Protein AF-A0A7X7B304-F1 (afdb_monomer_lite)

Structure (mmCIF, N/CA/C/O backbone):
data_AF-A0A7X7B304-F1
#
_entry.id   AF-A0A7X7B304-F1
#
loop_
_atom_site.group_PDB
_atom_site.id
_atom_site.type_symbol
_atom_site.label_atom_id
_atom_site.label_alt_id
_atom_site.label_comp_id
_atom_site.label_asym_id
_atom_site.label_entity_id
_atom_site.label_seq_id
_atom_site.pdbx_PDB_ins_code
_atom_site.Cartn_x
_atom_site.Cartn_y
_atom_site.Cartn_z
_atom_site.occupancy
_atom_site.B_iso_or_equiv
_atom_site.auth_seq_id
_atom_site.auth_comp_id
_atom_site.auth_asym_id
_atom_site.auth_atom_id
_atom_site.pdbx_PDB_model_num
ATOM 1 N N . MET A 1 1 ? -24.763 12.907 38.063 1.00 37.59 1 MET A N 1
ATOM 2 C CA . MET A 1 1 ? -23.882 13.626 37.114 1.00 37.59 1 MET A CA 1
ATOM 3 C C . MET A 1 1 ? -23.002 12.601 36.402 1.00 37.59 1 MET A C 1
ATOM 5 O O . MET A 1 1 ? -21.978 12.191 36.938 1.00 37.59 1 MET A O 1
ATOM 9 N N . ASN A 1 2 ? -23.484 12.068 35.274 1.00 36.66 2 ASN A N 1
ATOM 10 C CA . ASN A 1 2 ? -22.849 10.955 34.570 1.00 36.66 2 ASN A CA 1
ATOM 11 C C . ASN A 1 2 ? -21.636 11.494 33.804 1.00 36.66 2 ASN A C 1
ATOM 13 O O . ASN A 1 2 ? -21.792 12.293 32.884 1.00 36.66 2 ASN A O 1
ATOM 17 N N . LYS A 1 3 ? -20.422 11.123 34.220 1.00 37.44 3 LYS A N 1
ATOM 18 C CA . LYS A 1 3 ? -19.210 11.479 33.480 1.00 37.44 3 LYS A CA 1
ATOM 19 C C . LYS A 1 3 ? -19.218 10.664 32.191 1.00 37.44 3 LYS A C 1
ATOM 21 O O . LYS A 1 3 ? -18.807 9.504 32.203 1.00 37.44 3 LYS A O 1
ATOM 26 N N . GLU A 1 4 ? -19.663 11.261 31.087 1.00 42.94 4 GLU A N 1
ATOM 27 C CA . GLU A 1 4 ? -19.295 10.780 29.760 1.00 42.94 4 GLU A CA 1
ATOM 28 C C . GLU A 1 4 ? -17.767 10.785 29.694 1.00 42.94 4 GLU A C 1
ATOM 30 O O . GLU A 1 4 ? -17.113 11.806 29.480 1.00 42.94 4 GLU A O 1
ATOM 35 N N . LYS A 1 5 ? -17.163 9.617 29.931 1.00 39.69 5 LYS A N 1
ATOM 36 C CA . LYS A 1 5 ? -15.798 9.355 29.497 1.00 39.69 5 LYS A CA 1
ATOM 37 C C . LYS A 1 5 ? -15.845 9.426 27.976 1.00 39.69 5 LYS A C 1
ATOM 39 O O . LYS A 1 5 ? -16.059 8.406 27.320 1.00 39.69 5 LYS A O 1
ATOM 44 N N . VAL A 1 6 ? -15.618 10.618 27.425 1.00 44.56 6 VAL A N 1
ATOM 45 C CA . VAL A 1 6 ? -15.160 10.797 26.048 1.00 44.56 6 VAL A CA 1
ATOM 46 C C . VAL A 1 6 ? -13.853 10.021 25.965 1.00 44.56 6 VAL A C 1
ATOM 48 O O . VAL A 1 6 ? -12.770 10.497 26.308 1.00 44.56 6 VAL A O 1
ATOM 51 N N . ARG A 1 7 ? -13.973 8.734 25.636 1.00 42.56 7 ARG A N 1
ATOM 52 C CA . ARG A 1 7 ? -12.853 7.822 25.475 1.00 42.56 7 ARG A CA 1
ATOM 53 C C . ARG A 1 7 ? -12.102 8.359 24.273 1.00 42.56 7 ARG A C 1
ATOM 55 O O . ARG A 1 7 ? -12.512 8.115 23.145 1.00 42.56 7 ARG A O 1
ATOM 62 N N . LYS A 1 8 ? -11.042 9.127 24.539 1.00 42.25 8 LYS A N 1
ATOM 63 C CA . LYS A 1 8 ? -10.092 9.627 23.546 1.00 42.25 8 LYS A CA 1
ATOM 64 C C . LYS A 1 8 ? -9.771 8.448 22.633 1.00 42.25 8 LYS A C 1
ATOM 66 O O . LYS A 1 8 ? -9.136 7.487 23.071 1.00 42.25 8 LYS A O 1
ATOM 71 N N . ASN A 1 9 ? -10.322 8.459 21.419 1.00 48.31 9 ASN A N 1
ATOM 72 C CA . ASN A 1 9 ? -10.102 7.410 20.436 1.00 48.31 9 ASN A CA 1
ATOM 73 C C . ASN A 1 9 ? -8.614 7.471 20.096 1.00 48.31 9 ASN A C 1
ATOM 75 O O . ASN A 1 9 ? -8.189 8.282 19.278 1.00 48.31 9 ASN A O 1
ATOM 79 N N . GLY A 1 10 ? -7.803 6.684 20.806 1.00 50.41 10 GLY A N 1
ATOM 80 C CA . GLY A 1 10 ? -6.386 6.558 20.516 1.00 50.41 10 GLY A CA 1
ATOM 81 C C . GLY A 1 10 ? -6.266 6.166 19.053 1.00 50.41 10 GLY A C 1
ATOM 82 O O . GLY A 1 10 ? -6.831 5.148 18.652 1.00 50.41 10 GLY A O 1
ATOM 83 N N . LYS A 1 11 ? -5.610 7.018 18.258 1.00 57.38 11 LYS A N 1
ATOM 84 C CA . LYS A 1 11 ? -5.423 6.799 16.822 1.00 57.38 11 LYS A CA 1
ATOM 85 C C . LYS A 1 11 ? -4.935 5.366 16.598 1.00 57.38 11 LYS A C 1
ATOM 87 O O . LYS A 1 11 ? -4.102 4.865 17.359 1.00 57.38 11 LYS A O 1
ATOM 92 N N . ASN A 1 12 ? -5.504 4.688 15.606 1.00 71.56 12 ASN A N 1
ATOM 93 C CA . ASN A 1 12 ? -5.321 3.253 15.437 1.00 71.56 12 ASN A CA 1
ATOM 94 C C . ASN A 1 12 ? -3.878 2.962 14.988 1.00 71.56 12 ASN A C 1
ATOM 96 O O . ASN A 1 12 ? -3.562 3.046 13.805 1.00 71.56 12 ASN A O 1
ATOM 100 N N . LYS A 1 13 ? -2.990 2.654 15.946 1.00 76.81 13 LYS A N 1
ATOM 101 C CA . LYS A 1 13 ? -1.547 2.441 15.709 1.00 76.81 13 LYS A CA 1
ATOM 102 C C . LYS A 1 13 ? -1.275 1.393 14.620 1.00 76.81 13 LYS A C 1
ATOM 104 O O . LYS A 1 13 ? -0.288 1.497 13.910 1.00 76.81 13 LYS A O 1
ATOM 109 N N . LEU A 1 14 ? -2.174 0.420 14.468 1.00 80.06 14 LEU A N 1
ATOM 110 C CA . LEU A 1 14 ? -2.093 -0.634 13.452 1.00 80.06 14 LEU A CA 1
ATOM 111 C C . LEU A 1 14 ? -2.304 -0.099 12.036 1.00 80.06 14 LEU A C 1
ATOM 113 O O . LEU A 1 14 ? -1.542 -0.436 11.139 1.00 80.06 14 LEU A O 1
ATOM 117 N N . ALA A 1 15 ? -3.300 0.769 11.853 1.00 78.06 15 ALA A N 1
ATOM 118 C CA . ALA A 1 15 ? -3.519 1.441 10.579 1.00 78.06 15 ALA A CA 1
ATOM 119 C C . ALA A 1 15 ? -2.333 2.353 10.243 1.00 78.06 15 ALA A C 1
ATOM 121 O O . ALA A 1 15 ? -1.892 2.369 9.101 1.00 78.06 15 ALA A O 1
ATOM 122 N N . LEU A 1 16 ? -1.750 3.023 11.251 1.00 82.81 16 LEU A N 1
ATOM 123 C CA . LEU A 1 16 ? -0.542 3.828 11.061 1.00 82.81 16 LEU A CA 1
ATOM 124 C C . LEU A 1 16 ? 0.636 3.003 10.528 1.00 82.81 16 LEU A C 1
ATOM 126 O O . LEU A 1 16 ? 1.244 3.370 9.529 1.00 82.81 16 LEU A O 1
ATOM 130 N N . ILE A 1 17 ? 0.931 1.871 11.166 1.00 86.44 17 ILE A N 1
ATOM 131 C CA . ILE A 1 17 ? 2.011 0.978 10.724 1.00 86.44 17 ILE A CA 1
ATOM 132 C C . ILE A 1 17 ? 1.708 0.427 9.324 1.00 86.44 17 ILE A C 1
ATOM 134 O O . ILE A 1 17 ? 2.598 0.369 8.479 1.00 86.44 17 ILE A O 1
ATOM 138 N N . SER A 1 18 ? 0.449 0.069 9.057 1.00 83.88 18 SER A N 1
ATOM 139 C CA . SER A 1 18 ? 0.046 -0.488 7.768 1.00 83.88 18 SER A CA 1
ATOM 140 C C . SER A 1 18 ? 0.260 0.475 6.603 1.00 83.88 18 SER A C 1
ATOM 142 O O . SER A 1 18 ? 0.747 0.038 5.562 1.00 83.88 18 SER A O 1
ATOM 144 N N . TRP A 1 19 ? -0.131 1.747 6.727 1.00 86.19 19 TRP A N 1
ATOM 145 C CA . TRP A 1 19 ? 0.029 2.680 5.610 1.00 86.19 19 TRP A CA 1
ATOM 146 C C . TRP A 1 19 ? 1.492 3.094 5.428 1.00 86.19 19 TRP A C 1
ATOM 148 O O . TRP A 1 19 ? 1.915 3.269 4.292 1.00 86.19 19 TRP A O 1
ATOM 158 N N . ILE A 1 20 ? 2.289 3.175 6.504 1.00 92.00 20 ILE A N 1
ATOM 159 C CA . ILE A 1 20 ? 3.734 3.444 6.398 1.00 92.00 20 ILE A CA 1
ATOM 160 C C . ILE A 1 20 ? 4.434 2.315 5.637 1.00 92.00 20 ILE A C 1
ATOM 162 O O . ILE A 1 20 ? 5.185 2.586 4.702 1.00 92.00 20 ILE A O 1
ATOM 166 N N . LEU A 1 21 ? 4.161 1.054 5.994 1.00 90.31 21 LEU A N 1
ATOM 167 C CA . LEU A 1 21 ? 4.707 -0.102 5.275 1.00 90.31 21 LEU A CA 1
ATOM 168 C C . LEU A 1 21 ? 4.287 -0.091 3.803 1.00 90.31 21 LEU A C 1
ATOM 170 O O . LEU A 1 21 ? 5.131 -0.274 2.928 1.00 90.31 21 LEU A O 1
ATOM 174 N N . SER A 1 22 ? 3.014 0.200 3.530 1.00 86.94 22 SER A N 1
ATOM 175 C CA . SER A 1 22 ? 2.514 0.242 2.156 1.00 86.94 22 SER A CA 1
ATOM 176 C C . SER A 1 22 ? 3.068 1.407 1.346 1.00 86.94 22 SER A C 1
ATOM 178 O O . SER A 1 22 ? 3.254 1.260 0.141 1.00 86.94 22 SER A O 1
ATOM 180 N N . LEU A 1 23 ? 3.375 2.538 1.981 1.00 92.94 23 LEU A N 1
ATOM 181 C CA . LEU A 1 23 ? 4.041 3.663 1.332 1.00 92.94 23 LEU A CA 1
ATOM 182 C C . LEU A 1 23 ? 5.487 3.313 0.969 1.00 92.94 23 LEU A C 1
ATOM 184 O O . LEU A 1 23 ? 5.890 3.514 -0.174 1.00 92.94 23 LEU A O 1
ATOM 188 N N . LEU A 1 24 ? 6.251 2.751 1.912 1.00 94.56 24 LEU A N 1
ATOM 189 C CA . LEU A 1 24 ? 7.628 2.313 1.659 1.00 94.56 24 LEU A CA 1
ATOM 190 C C . LEU A 1 24 ? 7.684 1.261 0.549 1.00 94.56 24 LEU A C 1
ATOM 192 O O . LEU A 1 24 ? 8.523 1.344 -0.348 1.00 94.56 24 LEU A O 1
ATOM 196 N N . TYR A 1 25 ? 6.758 0.304 0.577 1.00 92.00 25 TYR A N 1
ATOM 197 C CA . TYR A 1 25 ? 6.664 -0.730 -0.444 1.00 92.00 25 TYR A CA 1
ATOM 198 C C . TYR A 1 25 ? 6.314 -0.163 -1.828 1.00 92.00 25 TYR A C 1
ATOM 200 O O . TYR A 1 25 ? 6.926 -0.550 -2.824 1.00 92.00 25 TYR A O 1
ATOM 208 N N . LEU A 1 26 ? 5.384 0.794 -1.903 1.00 92.69 26 LEU A N 1
ATOM 209 C CA . LEU A 1 26 ? 5.023 1.440 -3.166 1.00 92.69 26 LEU A CA 1
ATOM 210 C C . LEU A 1 26 ? 6.199 2.234 -3.755 1.00 92.69 26 LEU A C 1
ATOM 212 O O . LEU A 1 26 ? 6.446 2.152 -4.957 1.00 92.69 26 LEU A O 1
ATOM 216 N N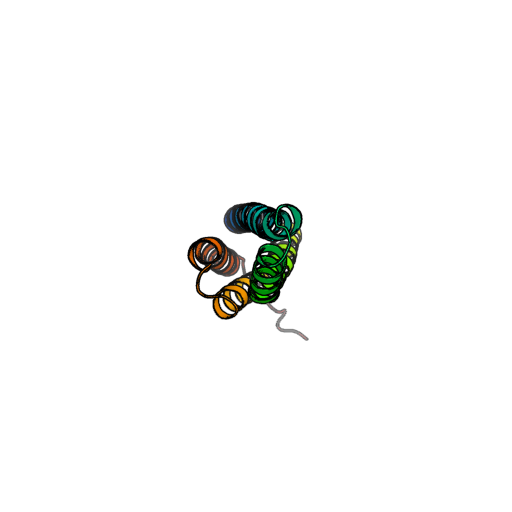 . ILE A 1 27 ? 6.954 2.951 -2.915 1.00 94.81 27 ILE A N 1
ATOM 217 C CA . ILE A 1 27 ? 8.171 3.662 -3.340 1.00 94.81 27 ILE A CA 1
ATOM 218 C C . ILE A 1 27 ? 9.195 2.674 -3.907 1.00 94.81 27 ILE A C 1
ATOM 220 O O . ILE A 1 27 ? 9.764 2.930 -4.970 1.00 94.81 27 ILE A O 1
ATOM 224 N N . TYR A 1 28 ? 9.401 1.536 -3.236 1.00 93.38 28 TYR A N 1
ATOM 225 C CA . TYR A 1 28 ? 10.286 0.477 -3.719 1.00 93.38 28 TYR A CA 1
ATOM 226 C C . TYR A 1 28 ? 9.845 -0.065 -5.088 1.00 93.38 28 TYR A C 1
ATOM 228 O O . TYR A 1 28 ? 10.664 -0.106 -6.006 1.00 93.38 28 TYR A O 1
ATOM 236 N N . LEU A 1 29 ? 8.562 -0.419 -5.253 1.00 91.31 29 LEU A N 1
ATOM 237 C CA . LEU A 1 29 ? 8.025 -0.930 -6.521 1.00 91.31 29 LEU A CA 1
ATOM 238 C C . LEU A 1 29 ? 8.236 0.061 -7.668 1.00 91.31 29 LEU A C 1
ATOM 240 O O . LEU A 1 29 ? 8.767 -0.313 -8.713 1.00 91.31 29 LEU A O 1
ATOM 244 N N . ILE A 1 30 ? 7.863 1.327 -7.462 1.00 91.81 30 ILE A N 1
ATOM 245 C CA . ILE A 1 30 ? 8.003 2.361 -8.492 1.00 91.81 30 ILE A CA 1
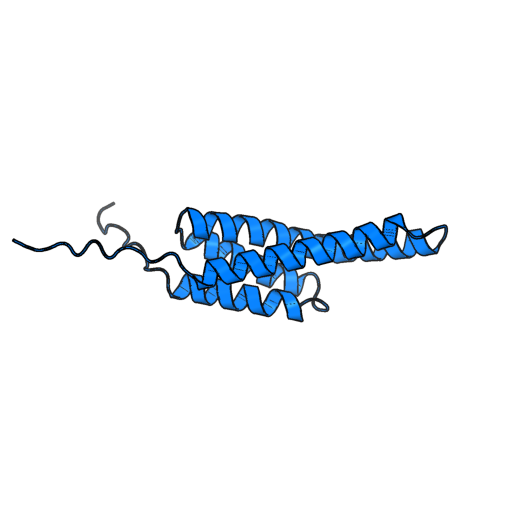ATOM 246 C C . ILE A 1 30 ? 9.478 2.549 -8.847 1.00 91.81 30 ILE A C 1
ATOM 248 O O . ILE A 1 30 ? 9.818 2.549 -10.025 1.00 91.81 30 ILE A O 1
ATOM 252 N N . SER A 1 31 ? 10.360 2.648 -7.851 1.00 92.69 31 SER A N 1
ATOM 253 C CA . SER A 1 31 ? 11.797 2.852 -8.082 1.00 92.69 31 SER A CA 1
ATOM 254 C C . SER A 1 31 ? 12.429 1.685 -8.843 1.00 92.69 31 SER A C 1
ATOM 256 O O . SER A 1 31 ? 13.229 1.904 -9.750 1.00 92.69 31 SER A O 1
ATOM 258 N N . TYR A 1 32 ? 12.049 0.450 -8.508 1.00 92.00 32 TYR A N 1
ATOM 259 C CA . TYR A 1 32 ? 12.580 -0.755 -9.140 1.00 92.00 32 TYR A CA 1
ATOM 260 C C . TYR A 1 32 ? 12.132 -0.891 -10.601 1.00 92.00 32 TYR A C 1
ATOM 262 O O . TYR A 1 32 ? 12.971 -1.034 -11.489 1.00 92.00 32 TYR A O 1
ATOM 270 N N . PHE A 1 33 ? 10.826 -0.796 -10.871 1.00 89.56 33 PHE A N 1
ATOM 271 C CA . PHE A 1 33 ? 10.298 -0.976 -12.227 1.00 89.56 33 PHE A CA 1
ATOM 272 C C . PHE A 1 33 ? 10.574 0.235 -13.130 1.00 89.56 33 PHE A C 1
ATOM 274 O O . PHE A 1 33 ? 10.995 0.057 -14.273 1.00 89.56 33 PHE A O 1
ATOM 281 N N . ALA A 1 34 ? 10.430 1.466 -12.622 1.00 88.62 34 ALA A N 1
ATOM 282 C CA . ALA A 1 34 ? 10.768 2.662 -13.396 1.00 88.62 34 ALA A CA 1
ATOM 283 C C . ALA A 1 34 ? 12.278 2.753 -13.665 1.00 88.62 34 ALA A C 1
ATOM 285 O O . ALA A 1 34 ? 12.683 3.073 -14.782 1.00 88.62 34 ALA A O 1
ATOM 286 N N . GLY A 1 35 ? 13.113 2.414 -12.676 1.00 87.69 35 GLY A N 1
ATOM 287 C CA . GLY A 1 35 ? 14.564 2.336 -12.849 1.00 87.69 35 GLY A CA 1
ATOM 288 C C . GLY A 1 35 ? 14.983 1.243 -13.834 1.00 87.69 35 GLY A C 1
ATOM 289 O O . GLY A 1 35 ? 15.885 1.464 -14.638 1.00 87.69 35 GLY A O 1
ATOM 290 N N . GLY A 1 36 ? 14.305 0.091 -13.831 1.00 86.25 36 GLY A N 1
ATOM 291 C CA . GLY A 1 36 ? 14.560 -0.995 -14.781 1.00 86.25 36 GLY A CA 1
ATOM 292 C C . GLY A 1 36 ? 14.321 -0.586 -16.236 1.00 86.25 36 GLY A C 1
ATOM 293 O O . GLY A 1 36 ? 15.139 -0.891 -17.101 1.00 86.25 36 GLY A O 1
ATOM 294 N N . VAL A 1 37 ? 13.245 0.157 -16.511 1.00 89.50 37 VAL A N 1
ATOM 295 C CA . VAL A 1 37 ? 12.961 0.684 -17.860 1.00 89.50 37 VAL A CA 1
ATOM 296 C C . VAL A 1 37 ? 13.892 1.843 -18.228 1.00 89.50 37 VAL A C 1
ATOM 298 O O . VAL A 1 37 ? 14.327 1.931 -19.372 1.00 89.50 37 VAL A O 1
ATOM 301 N N . GLY A 1 38 ? 14.204 2.730 -17.278 1.00 87.38 38 GLY A N 1
ATOM 302 C CA . GLY A 1 38 ? 15.036 3.913 -17.526 1.00 87.38 38 GLY A CA 1
ATOM 303 C C . GLY A 1 38 ? 16.523 3.617 -17.741 1.00 87.38 38 GLY A C 1
ATOM 304 O O . GLY A 1 38 ? 17.195 4.387 -18.420 1.00 87.38 38 GLY A O 1
ATOM 305 N N . ASN A 1 39 ? 17.031 2.510 -17.189 1.00 89.06 39 ASN A N 1
ATOM 306 C CA . ASN A 1 39 ? 18.452 2.143 -17.247 1.00 89.06 39 ASN A CA 1
ATOM 307 C C . ASN A 1 39 ? 18.775 1.039 -18.273 1.00 89.06 39 ASN A C 1
ATOM 309 O O . ASN A 1 39 ? 19.931 0.634 -18.372 1.00 89.06 39 ASN A O 1
ATOM 313 N N . SER A 1 40 ? 17.785 0.525 -19.007 1.00 90.38 40 SER A N 1
ATOM 314 C CA . SER A 1 40 ? 17.969 -0.529 -20.017 1.00 90.38 40 SER A CA 1
ATOM 315 C C . SER A 1 40 ? 17.944 0.036 -21.440 1.00 90.38 40 SER A C 1
ATOM 317 O O . SER A 1 40 ? 17.377 1.099 -21.693 1.00 90.38 40 SER A O 1
ATOM 319 N N . SER A 1 41 ? 18.570 -0.669 -22.390 1.00 90.62 41 SER A N 1
ATOM 320 C CA . SER A 1 41 ? 18.632 -0.250 -23.798 1.00 90.62 41 SER A CA 1
ATOM 321 C C . SER A 1 41 ? 18.359 -1.410 -24.760 1.00 90.62 41 SER A C 1
ATOM 323 O O . SER A 1 41 ? 18.548 -2.580 -24.426 1.00 90.62 41 SER A O 1
ATOM 325 N N . GLY A 1 42 ? 17.862 -1.097 -25.961 1.00 89.62 42 GLY A N 1
ATOM 326 C CA . GLY A 1 42 ? 17.580 -2.096 -26.995 1.00 89.62 42 GLY A CA 1
ATOM 327 C C . GLY A 1 42 ? 16.531 -3.132 -26.568 1.00 89.62 42 GLY A C 1
ATOM 328 O O . GLY A 1 42 ? 15.453 -2.786 -26.086 1.00 89.62 42 GLY A O 1
ATOM 329 N N . SER A 1 43 ? 16.831 -4.420 -26.750 1.00 87.81 43 SER A N 1
ATOM 330 C CA . SER A 1 43 ? 15.915 -5.525 -26.421 1.00 87.81 43 SER A CA 1
ATOM 331 C C . SER A 1 43 ? 15.652 -5.687 -24.921 1.00 87.81 43 SER A C 1
ATOM 333 O O . SER A 1 43 ? 14.581 -6.153 -24.535 1.00 87.81 43 SER A O 1
ATOM 335 N N . GLU A 1 44 ? 16.593 -5.284 -24.064 1.00 89.56 44 GLU A N 1
ATOM 336 C CA . GLU A 1 44 ? 16.425 -5.343 -22.606 1.00 89.56 44 GLU A CA 1
ATOM 337 C C . GLU A 1 44 ? 15.336 -4.377 -22.133 1.00 89.56 44 GLU A C 1
ATOM 339 O O . GLU A 1 44 ? 14.542 -4.717 -21.254 1.00 89.56 44 GLU A O 1
ATOM 344 N N . GLN A 1 45 ? 15.230 -3.211 -22.780 1.00 92.38 45 GLN A N 1
ATOM 345 C CA . GLN A 1 45 ? 14.188 -2.228 -22.491 1.00 92.38 45 GLN A CA 1
ATOM 346 C C . GLN A 1 45 ? 12.793 -2.761 -22.827 1.00 92.38 45 GLN A C 1
ATOM 348 O O . GLN A 1 45 ? 11.850 -2.551 -22.063 1.00 92.38 45 GLN A O 1
ATOM 353 N N . ALA A 1 46 ? 12.659 -3.502 -23.931 1.00 91.38 46 ALA A N 1
ATOM 354 C CA . ALA A 1 46 ? 11.402 -4.157 -24.281 1.00 91.38 46 ALA A CA 1
ATOM 355 C C . ALA A 1 46 ? 10.995 -5.193 -23.216 1.00 91.38 46 ALA A C 1
ATOM 357 O O . ALA A 1 46 ? 9.842 -5.211 -22.781 1.00 91.38 46 ALA A O 1
ATOM 358 N N . GLY A 1 47 ? 11.947 -5.999 -22.731 1.00 91.19 47 GLY A N 1
ATOM 359 C CA . GLY A 1 47 ? 11.713 -6.941 -21.631 1.00 91.19 47 GLY A CA 1
ATOM 360 C C . GLY A 1 47 ? 11.298 -6.247 -20.326 1.00 91.19 47 GLY A C 1
ATOM 361 O O . GLY A 1 47 ? 10.307 -6.639 -19.704 1.00 91.19 47 GLY A O 1
ATOM 362 N N . ALA A 1 48 ? 11.999 -5.175 -19.943 1.00 91.75 48 ALA A N 1
ATOM 363 C CA . ALA A 1 48 ? 11.687 -4.386 -18.750 1.00 91.75 48 ALA A CA 1
ATOM 364 C C . ALA A 1 48 ? 10.306 -3.708 -18.833 1.00 91.75 48 ALA A C 1
ATOM 366 O O . ALA A 1 48 ? 9.564 -3.674 -17.845 1.00 91.75 48 ALA A O 1
ATOM 367 N N . ALA A 1 49 ? 9.927 -3.207 -20.012 1.00 91.12 49 ALA A N 1
ATOM 368 C CA . ALA A 1 49 ? 8.620 -2.598 -20.244 1.00 91.12 49 ALA A CA 1
ATOM 369 C C . ALA A 1 49 ? 7.483 -3.624 -20.118 1.00 91.12 49 ALA A C 1
ATOM 371 O O . ALA A 1 49 ? 6.480 -3.345 -19.459 1.00 91.12 49 ALA A O 1
ATOM 372 N N . ILE A 1 50 ? 7.658 -4.830 -20.673 1.00 92.75 50 ILE A N 1
ATOM 373 C CA . ILE A 1 50 ? 6.680 -5.922 -20.544 1.00 92.75 50 ILE A CA 1
ATOM 374 C C . ILE A 1 50 ? 6.531 -6.342 -19.076 1.00 92.75 50 ILE A C 1
ATOM 376 O O . ILE A 1 50 ? 5.409 -6.445 -18.579 1.00 92.75 50 ILE A O 1
ATOM 380 N N . ALA A 1 51 ? 7.642 -6.524 -18.355 1.00 92.06 51 ALA A N 1
ATOM 381 C CA . ALA A 1 51 ? 7.609 -6.855 -16.930 1.00 92.06 51 ALA A CA 1
ATOM 382 C C . ALA A 1 51 ? 6.884 -5.775 -16.106 1.00 92.06 51 ALA A C 1
ATOM 384 O O . ALA A 1 51 ? 6.048 -6.090 -15.256 1.00 92.06 51 ALA A O 1
ATOM 385 N N . THR A 1 52 ? 7.146 -4.499 -16.404 1.00 92.56 52 THR A N 1
ATOM 386 C CA . THR A 1 52 ? 6.471 -3.365 -15.756 1.00 92.56 52 THR A CA 1
ATOM 387 C C . THR A 1 52 ? 4.974 -3.363 -16.047 1.00 92.56 52 THR A C 1
ATOM 389 O O . THR A 1 52 ? 4.179 -3.198 -15.124 1.00 92.56 52 THR A O 1
ATOM 392 N N . ALA A 1 53 ? 4.571 -3.597 -17.298 1.00 92.25 53 ALA A N 1
ATOM 393 C CA . ALA A 1 53 ? 3.163 -3.650 -17.685 1.00 92.25 53 ALA A CA 1
ATOM 394 C C . ALA A 1 53 ? 2.402 -4.781 -16.968 1.00 92.25 53 ALA A C 1
ATOM 396 O O . ALA A 1 53 ? 1.263 -4.579 -16.549 1.00 92.25 53 ALA A O 1
ATOM 397 N N . LEU A 1 54 ? 3.041 -5.938 -16.763 1.00 92.88 54 LEU A N 1
ATOM 398 C CA . LEU A 1 54 ? 2.454 -7.069 -16.032 1.00 92.88 54 LEU A CA 1
ATOM 399 C C . LEU A 1 54 ? 2.258 -6.779 -14.536 1.00 92.88 54 LEU A C 1
ATOM 401 O O . LEU A 1 54 ? 1.263 -7.207 -13.953 1.00 92.88 54 LEU A O 1
ATOM 405 N N . VAL A 1 55 ? 3.177 -6.037 -13.911 1.00 92.00 55 VAL A N 1
ATOM 406 C CA . VAL A 1 55 ? 3.108 -5.692 -12.475 1.00 92.00 55 VAL A CA 1
ATOM 407 C C . VAL A 1 55 ? 2.307 -4.408 -12.218 1.00 92.00 55 VAL A C 1
ATOM 409 O O . VAL A 1 55 ? 1.839 -4.166 -11.104 1.00 92.00 55 VAL A O 1
ATOM 412 N N . PHE A 1 56 ? 2.066 -3.596 -13.245 1.00 92.44 56 PHE A N 1
ATOM 413 C CA . PHE A 1 56 ? 1.284 -2.364 -13.157 1.00 92.44 56 PHE A CA 1
ATOM 414 C C . PHE A 1 56 ? -0.095 -2.502 -12.481 1.00 92.44 56 PHE A C 1
ATOM 416 O O . PHE A 1 56 ? -0.369 -1.718 -11.567 1.00 92.44 56 PHE A O 1
ATOM 423 N N . PRO A 1 57 ? -0.956 -3.486 -12.820 1.00 93.31 57 PRO A N 1
ATOM 424 C CA . PRO A 1 57 ? -2.241 -3.647 -12.136 1.00 93.31 57 PRO A CA 1
ATOM 425 C C . PRO A 1 57 ? -2.083 -3.934 -10.631 1.00 93.31 57 PRO A C 1
ATOM 427 O O . PRO A 1 57 ? -2.871 -3.436 -9.825 1.00 93.31 57 PRO A O 1
ATOM 430 N N . HIS A 1 58 ? -1.031 -4.657 -10.227 1.00 93.56 58 HIS A N 1
ATOM 431 C CA . HIS A 1 58 ? -0.692 -4.850 -8.814 1.00 93.56 58 HIS A CA 1
ATOM 432 C C . HIS A 1 58 ? -0.279 -3.529 -8.145 1.00 93.56 58 HIS A C 1
ATOM 434 O O . HIS A 1 58 ? -0.807 -3.195 -7.082 1.00 93.56 58 HIS A O 1
ATOM 440 N N . MET A 1 59 ? 0.606 -2.746 -8.779 1.00 93.00 59 MET A N 1
ATOM 441 C CA . MET A 1 59 ? 1.038 -1.430 -8.278 1.00 93.00 59 MET A CA 1
ATOM 442 C C . MET A 1 59 ? -0.139 -0.475 -8.071 1.00 93.00 59 MET A C 1
ATOM 444 O O . MET A 1 59 ? -0.227 0.175 -7.027 1.00 93.00 59 MET A O 1
ATOM 448 N N . LEU A 1 60 ? -1.070 -0.422 -9.028 1.00 94.75 60 LEU A N 1
ATOM 449 C CA . LEU A 1 60 ? -2.271 0.401 -8.911 1.00 94.75 60 LEU A CA 1
ATOM 450 C C . LEU A 1 60 ? -3.141 -0.026 -7.727 1.00 94.75 60 LEU A C 1
ATOM 452 O O . LEU A 1 60 ? -3.548 0.826 -6.938 1.00 94.75 60 LEU A O 1
ATOM 456 N N . ALA A 1 61 ? -3.393 -1.325 -7.556 1.00 95.50 61 ALA A N 1
ATOM 457 C CA . ALA A 1 61 ? -4.195 -1.819 -6.438 1.00 95.50 61 ALA A CA 1
ATOM 458 C C . ALA A 1 61 ? -3.551 -1.503 -5.074 1.00 95.50 61 ALA A C 1
ATOM 460 O O . ALA A 1 61 ? -4.248 -1.070 -4.153 1.00 95.50 61 ALA A O 1
ATOM 461 N N . VAL A 1 62 ? -2.223 -1.633 -4.953 1.00 94.50 62 VAL A N 1
ATOM 462 C CA . VAL A 1 62 ? -1.480 -1.226 -3.744 1.00 94.50 62 VAL A CA 1
ATOM 463 C C . VAL A 1 62 ? -1.578 0.284 -3.516 1.00 94.50 62 VAL A C 1
ATOM 465 O O . VAL A 1 62 ? -1.846 0.709 -2.394 1.00 94.50 62 VAL A O 1
ATOM 468 N N . GLY A 1 63 ? -1.410 1.097 -4.561 1.00 94.06 63 GLY A N 1
ATOM 469 C CA . GLY A 1 63 ? -1.482 2.557 -4.468 1.00 94.06 63 GLY A CA 1
ATOM 470 C C . GLY A 1 63 ? -2.866 3.068 -4.064 1.00 94.06 63 GLY A C 1
ATOM 471 O O . GLY A 1 63 ? -2.989 3.869 -3.137 1.00 94.06 63 GLY A O 1
ATOM 472 N N . VAL A 1 64 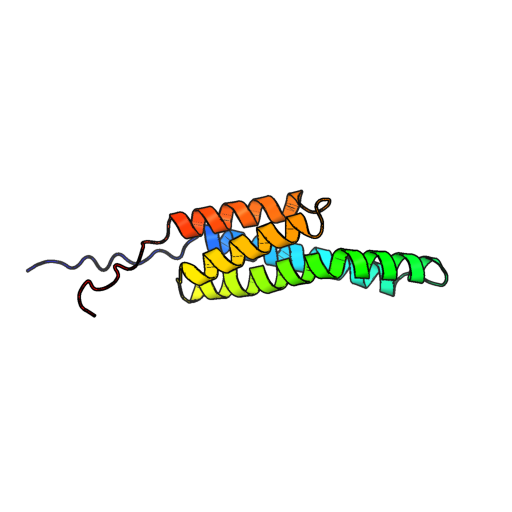? -3.926 2.561 -4.695 1.00 95.50 64 VAL A N 1
ATOM 473 C CA . VAL A 1 64 ? -5.307 2.913 -4.329 1.00 95.50 64 VAL A CA 1
ATOM 474 C C . VAL A 1 64 ? -5.632 2.397 -2.923 1.00 95.50 64 VAL A C 1
ATOM 476 O O . VAL A 1 64 ? -6.213 3.129 -2.117 1.00 95.50 64 VAL A O 1
ATOM 479 N N . GLY A 1 65 ? -5.191 1.182 -2.579 1.00 94.00 65 GLY A N 1
ATOM 480 C CA . GLY A 1 65 ? -5.328 0.622 -1.233 1.00 94.00 65 GLY A CA 1
ATOM 481 C C . GLY A 1 65 ? -4.669 1.493 -0.161 1.00 94.00 65 GLY A C 1
ATOM 482 O O . GLY A 1 65 ? -5.282 1.759 0.877 1.00 94.00 65 GLY A O 1
ATOM 483 N N . LEU A 1 66 ? -3.474 2.019 -0.445 1.00 94.50 66 LEU A N 1
ATOM 484 C CA . LEU A 1 66 ? -2.751 2.954 0.416 1.00 94.50 66 LEU A CA 1
ATOM 485 C C . LEU A 1 66 ? -3.536 4.248 0.640 1.00 94.50 66 LEU A C 1
ATOM 487 O O . LEU A 1 66 ? -3.671 4.676 1.787 1.00 94.50 66 LEU A O 1
ATOM 491 N N . ILE A 1 67 ? -4.095 4.843 -0.417 1.00 94.69 67 ILE A N 1
ATOM 492 C CA . ILE A 1 67 ? -4.904 6.068 -0.308 1.00 94.69 67 ILE A CA 1
ATOM 493 C C . ILE A 1 67 ? -6.097 5.834 0.626 1.00 94.69 67 ILE A C 1
ATOM 495 O O . ILE A 1 67 ? -6.306 6.605 1.565 1.00 94.69 67 ILE A O 1
ATOM 499 N N . PHE A 1 68 ? -6.844 4.743 0.433 1.00 92.62 68 PHE A N 1
ATOM 500 C CA . PHE A 1 68 ? -7.972 4.403 1.307 1.00 92.62 68 PHE A CA 1
ATOM 501 C C . PHE A 1 68 ? -7.545 4.110 2.747 1.00 92.62 68 PHE A C 1
ATOM 503 O O . PHE A 1 68 ? -8.254 4.481 3.684 1.00 92.62 68 PHE A O 1
ATOM 510 N N . ASN A 1 69 ? -6.380 3.498 2.946 1.00 90.75 69 ASN A N 1
ATOM 511 C CA . ASN A 1 69 ? -5.837 3.243 4.276 1.00 90.75 69 ASN A CA 1
ATOM 512 C C . ASN A 1 69 ? -5.479 4.551 5.001 1.00 90.75 69 ASN A C 1
ATOM 514 O O . ASN A 1 69 ? -5.883 4.755 6.148 1.00 90.75 69 ASN A O 1
ATOM 518 N N . ILE A 1 70 ? -4.812 5.479 4.306 1.00 90.31 70 ILE A N 1
ATOM 519 C CA . ILE A 1 70 ? -4.491 6.822 4.809 1.00 90.31 70 ILE A CA 1
ATOM 520 C C . ILE A 1 70 ? -5.779 7.580 5.154 1.00 90.31 70 ILE A C 1
ATOM 522 O O . ILE A 1 70 ? -5.925 8.069 6.278 1.00 90.31 70 ILE A O 1
ATOM 526 N N . LEU A 1 71 ? -6.740 7.636 4.228 1.00 88.19 71 LEU A N 1
ATOM 527 C CA . LEU A 1 71 ? -8.026 8.302 4.450 1.00 88.19 71 LEU A CA 1
ATOM 528 C C . LEU A 1 71 ? -8.788 7.674 5.623 1.00 88.19 71 LEU A C 1
ATOM 530 O O . LEU A 1 71 ? -9.283 8.390 6.492 1.00 88.19 71 LEU A O 1
ATOM 534 N N . GLY A 1 72 ? -8.835 6.344 5.708 1.00 85.44 72 GLY A N 1
ATOM 535 C CA . GLY A 1 72 ? -9.463 5.626 6.817 1.00 85.44 72 GLY A CA 1
ATOM 536 C C . GLY A 1 72 ? -8.779 5.871 8.161 1.00 85.44 72 GLY A C 1
ATOM 537 O O . GLY A 1 72 ? -9.463 5.972 9.182 1.00 85.44 72 GLY A O 1
ATOM 538 N N . TYR A 1 73 ? -7.455 6.041 8.172 1.00 84.75 73 TYR A N 1
ATOM 539 C CA . TYR A 1 73 ? -6.698 6.403 9.368 1.00 84.75 73 TYR A CA 1
ATOM 540 C C . TYR A 1 73 ? -6.995 7.835 9.839 1.00 84.75 73 TYR A C 1
ATOM 542 O O . TYR A 1 73 ? -7.294 8.032 11.020 1.00 84.75 73 TYR A O 1
ATOM 550 N N . PHE A 1 74 ? -6.949 8.825 8.941 1.00 85.56 74 PHE A N 1
ATOM 551 C CA . PHE A 1 74 ? -7.178 10.234 9.293 1.00 85.56 74 PHE A CA 1
ATOM 552 C C . PHE A 1 74 ? -8.638 10.530 9.640 1.00 85.56 74 PHE A C 1
ATOM 554 O O . PHE A 1 74 ? -8.903 11.236 10.613 1.00 85.56 74 PHE A O 1
ATOM 561 N N . LEU A 1 75 ? -9.580 9.952 8.893 1.00 84.62 75 LEU A N 1
ATOM 562 C CA . LEU A 1 75 ? -11.018 10.122 9.119 1.00 84.62 75 LEU A CA 1
ATOM 563 C C . LEU A 1 75 ? -11.566 9.169 10.190 1.00 84.62 75 LEU A C 1
ATOM 565 O O . LEU A 1 75 ? -12.742 9.247 10.536 1.00 84.62 75 LEU A O 1
ATOM 569 N N . ASN A 1 76 ? -10.735 8.255 10.709 1.00 80.25 76 ASN A N 1
ATOM 570 C CA . ASN A 1 76 ? -11.124 7.210 11.661 1.00 80.25 76 ASN A CA 1
ATOM 571 C C . ASN A 1 76 ? -12.353 6.403 11.185 1.00 80.25 76 ASN A C 1
ATOM 573 O O . ASN A 1 76 ? -13.204 5.994 11.979 1.00 80.25 76 ASN A O 1
ATOM 577 N N . ASN A 1 77 ? -12.462 6.212 9.866 1.00 82.94 77 ASN A N 1
ATOM 578 C CA . ASN A 1 77 ? -13.599 5.576 9.217 1.00 82.94 77 ASN A CA 1
ATOM 579 C C . ASN A 1 77 ? -13.270 4.115 8.896 1.00 82.94 77 ASN A C 1
ATOM 581 O O . ASN A 1 77 ? -12.421 3.812 8.053 1.00 82.94 77 ASN A O 1
ATOM 585 N N . ARG A 1 78 ? -14.010 3.206 9.539 1.00 84.00 78 ARG A N 1
ATOM 586 C CA . ARG A 1 78 ? -13.851 1.757 9.370 1.00 84.00 78 ARG A CA 1
ATOM 587 C C . ARG A 1 78 ? -14.050 1.287 7.926 1.00 84.00 78 ARG A C 1
ATOM 589 O O . ARG A 1 78 ? -13.388 0.346 7.510 1.00 84.00 78 ARG A O 1
ATOM 596 N N . ALA A 1 79 ? -14.951 1.915 7.168 1.00 87.69 79 ALA A N 1
ATOM 597 C CA . ALA A 1 79 ? -15.265 1.481 5.810 1.00 87.69 79 ALA A CA 1
ATOM 598 C C . ALA A 1 79 ? -14.065 1.689 4.879 1.00 87.69 79 ALA A C 1
ATOM 600 O O . ALA A 1 79 ? -13.712 0.785 4.131 1.00 87.69 79 ALA A O 1
ATOM 601 N N . PHE A 1 80 ? -13.376 2.827 4.994 1.00 89.81 80 PHE A N 1
ATOM 602 C CA . PHE A 1 80 ? -12.189 3.104 4.185 1.00 89.81 80 PHE A CA 1
ATOM 603 C C . PHE A 1 80 ? -11.020 2.173 4.517 1.00 89.81 80 PHE A C 1
ATOM 605 O O . PHE A 1 80 ? -10.348 1.704 3.603 1.00 89.81 80 PHE A O 1
ATOM 612 N N . ILE A 1 81 ? -10.824 1.813 5.793 1.00 89.56 81 ILE A N 1
ATOM 613 C CA . ILE A 1 81 ? -9.815 0.800 6.151 1.00 89.56 81 ILE A CA 1
ATOM 614 C C . ILE A 1 81 ? -10.153 -0.564 5.539 1.00 89.56 81 ILE A C 1
ATOM 616 O O . ILE A 1 81 ? -9.254 -1.243 5.046 1.00 89.56 81 ILE A O 1
ATOM 620 N N . LEU A 1 82 ? -11.432 -0.958 5.527 1.00 92.25 82 LEU A N 1
ATOM 621 C CA . LEU A 1 82 ? -11.854 -2.218 4.913 1.00 92.25 82 LEU A CA 1
ATOM 622 C C . LEU A 1 82 ? -11.628 -2.218 3.396 1.00 92.25 82 LEU A C 1
ATOM 624 O O . LEU A 1 82 ? -11.106 -3.195 2.869 1.00 92.25 82 LEU A O 1
ATOM 628 N N . VAL A 1 83 ? -11.965 -1.124 2.705 1.00 94.62 83 VAL A N 1
ATOM 629 C CA . VAL A 1 83 ? -11.709 -0.982 1.261 1.00 94.62 83 VAL A CA 1
ATOM 630 C C . VAL A 1 83 ? -10.211 -1.090 0.968 1.00 94.62 83 VAL A C 1
ATOM 632 O O . VAL A 1 83 ? -9.823 -1.845 0.080 1.00 94.62 83 VAL A O 1
ATOM 635 N N . GLY A 1 84 ? -9.361 -0.419 1.753 1.00 91.75 84 GLY A N 1
ATOM 636 C CA . GLY A 1 84 ? -7.906 -0.545 1.628 1.00 91.75 84 GLY A CA 1
ATOM 637 C C . GLY A 1 84 ? -7.410 -1.980 1.841 1.00 91.75 84 GLY A C 1
ATOM 638 O O . GLY A 1 84 ? -6.604 -2.476 1.057 1.00 91.75 84 GLY A O 1
ATOM 639 N N . ALA A 1 85 ? -7.939 -2.681 2.850 1.00 93.00 85 ALA A N 1
ATOM 640 C CA . ALA A 1 85 ? -7.595 -4.078 3.123 1.00 93.00 85 ALA A CA 1
ATOM 641 C C . ALA A 1 85 ? -7.986 -5.017 1.968 1.00 93.00 85 ALA A C 1
ATOM 643 O O . ALA A 1 85 ? -7.182 -5.859 1.567 1.00 93.00 85 ALA A O 1
ATOM 644 N N . ILE A 1 86 ? -9.186 -4.840 1.404 1.00 95.06 86 ILE A N 1
ATOM 645 C CA . ILE A 1 86 ? -9.663 -5.612 0.248 1.00 95.06 86 ILE A CA 1
ATOM 646 C C . ILE A 1 86 ? -8.786 -5.336 -0.974 1.00 95.06 86 ILE A C 1
ATOM 648 O O . ILE A 1 86 ? -8.396 -6.275 -1.661 1.00 95.06 86 ILE A O 1
ATOM 652 N N . LEU A 1 87 ? -8.419 -4.078 -1.231 1.00 95.31 87 LEU A N 1
ATOM 653 C CA . LEU A 1 87 ? -7.541 -3.727 -2.350 1.00 95.31 87 LEU A CA 1
ATOM 654 C C . LEU A 1 87 ? -6.145 -4.346 -2.222 1.00 95.31 87 LEU A C 1
ATOM 656 O O . LEU A 1 87 ? -5.586 -4.780 -3.227 1.00 95.31 87 LEU A O 1
ATOM 660 N N . TYR A 1 88 ? -5.608 -4.474 -1.006 1.00 93.69 88 TYR A N 1
ATOM 661 C CA . TYR A 1 88 ? -4.378 -5.239 -0.779 1.00 93.69 88 TYR A CA 1
ATOM 662 C C . TYR A 1 88 ? -4.560 -6.737 -1.056 1.00 93.69 88 TYR A C 1
ATOM 664 O O . TYR A 1 88 ? -3.668 -7.363 -1.621 1.00 93.69 88 TYR A O 1
ATOM 672 N N . THR A 1 89 ? -5.713 -7.323 -0.721 1.00 94.75 89 THR A N 1
ATOM 673 C CA . THR A 1 89 ? -6.025 -8.709 -1.109 1.00 94.75 89 THR A CA 1
ATOM 674 C C . THR A 1 89 ? -6.099 -8.858 -2.631 1.00 94.75 89 THR A C 1
ATOM 676 O O . THR A 1 89 ? -5.507 -9.778 -3.188 1.00 94.75 89 THR A O 1
ATOM 679 N N . VAL A 1 90 ? -6.773 -7.932 -3.319 1.00 95.31 90 VAL A N 1
ATOM 680 C CA . VAL A 1 90 ? -6.862 -7.925 -4.786 1.00 95.31 90 VAL A CA 1
ATOM 681 C C . VAL A 1 90 ? -5.481 -7.763 -5.417 1.00 95.31 90 VAL A C 1
ATOM 683 O O . VAL A 1 90 ? -5.183 -8.459 -6.384 1.00 95.31 90 VAL A O 1
ATOM 686 N N . SER A 1 91 ? -4.603 -6.919 -4.864 1.00 94.56 91 SER A N 1
ATOM 687 C CA . SER A 1 91 ? -3.254 -6.770 -5.415 1.00 94.56 91 SER A CA 1
ATOM 688 C C . SER A 1 91 ? -2.458 -8.075 -5.335 1.00 94.56 91 SER A C 1
ATOM 690 O O . SER A 1 91 ? -1.794 -8.433 -6.307 1.00 94.56 91 SER A O 1
ATOM 692 N N . ILE A 1 92 ? -2.579 -8.834 -4.240 1.00 93.75 92 ILE A N 1
ATOM 693 C CA . ILE A 1 92 ? -1.956 -10.161 -4.118 1.00 93.75 92 ILE A CA 1
ATOM 694 C C . ILE A 1 92 ? -2.459 -11.099 -5.223 1.00 93.75 92 ILE A C 1
ATOM 696 O O . ILE A 1 92 ? -1.654 -11.787 -5.844 1.00 93.75 92 ILE A O 1
ATOM 700 N N . LEU A 1 93 ? -3.762 -11.094 -5.518 1.00 93.88 93 LEU A N 1
ATOM 701 C CA . LEU A 1 93 ? -4.332 -11.925 -6.585 1.00 93.88 93 LEU A CA 1
ATOM 702 C C . LEU A 1 93 ? -3.852 -11.512 -7.981 1.00 93.88 93 LEU A C 1
ATOM 704 O O . LEU A 1 93 ? -3.605 -12.377 -8.818 1.00 93.88 93 LEU A O 1
ATOM 708 N N . LEU A 1 94 ? -3.695 -10.208 -8.228 1.00 92.00 94 LEU A N 1
ATOM 709 C CA . LEU A 1 94 ? -3.204 -9.688 -9.507 1.00 92.00 94 LEU A CA 1
ATOM 710 C C . LEU A 1 94 ? -1.744 -10.073 -9.770 1.00 92.00 94 LEU A C 1
ATOM 712 O O . LEU A 1 94 ? -1.359 -10.219 -10.928 1.00 92.00 94 LEU A O 1
ATOM 716 N N . PHE A 1 95 ? -0.932 -10.240 -8.721 1.00 89.81 95 PHE A N 1
ATOM 717 C CA . PHE A 1 95 ? 0.456 -10.667 -8.872 1.00 89.81 95 PHE A CA 1
ATOM 718 C C . PHE A 1 95 ? 0.983 -11.391 -7.623 1.00 89.81 95 PHE A C 1
ATOM 720 O O . PHE A 1 95 ? 1.603 -10.801 -6.733 1.00 89.81 95 PHE A O 1
ATOM 727 N N . MET A 1 96 ? 0.762 -12.709 -7.585 1.00 89.69 96 MET A N 1
ATOM 728 C CA . MET A 1 96 ? 1.027 -13.555 -6.411 1.00 89.69 96 MET A CA 1
ATOM 729 C C . MET A 1 96 ? 2.495 -13.546 -5.965 1.00 89.69 96 MET A C 1
ATOM 731 O O . MET A 1 96 ? 2.788 -13.685 -4.783 1.00 89.69 96 MET A O 1
ATOM 735 N N . MET A 1 97 ? 3.438 -13.352 -6.889 1.00 88.69 97 MET A N 1
ATOM 736 C CA . MET A 1 97 ? 4.874 -13.396 -6.590 1.00 88.69 97 MET A CA 1
ATOM 737 C C . MET A 1 97 ? 5.312 -12.321 -5.576 1.00 88.69 97 MET A C 1
ATOM 739 O O . MET A 1 97 ? 6.243 -12.550 -4.810 1.00 88.69 97 MET A O 1
ATOM 743 N N . TYR A 1 98 ? 4.611 -11.183 -5.505 1.00 82.31 98 TYR A N 1
ATOM 744 C CA . TYR A 1 98 ? 4.918 -10.091 -4.572 1.00 82.31 98 TYR A CA 1
ATOM 745 C C . TYR A 1 98 ? 4.092 -10.130 -3.268 1.00 82.31 98 TYR A C 1
ATOM 747 O O . TYR A 1 98 ? 4.095 -9.168 -2.492 1.00 82.31 98 TYR A O 1
ATOM 755 N N . PHE A 1 99 ? 3.408 -11.244 -2.967 1.00 86.19 99 PHE A N 1
ATOM 756 C CA . PHE A 1 99 ? 2.519 -11.330 -1.801 1.00 86.19 99 PHE A CA 1
ATOM 757 C C . PHE A 1 99 ? 3.220 -11.079 -0.455 1.00 86.19 99 PHE A C 1
ATOM 759 O O . PHE A 1 99 ? 2.606 -10.524 0.455 1.00 86.19 99 PHE A O 1
ATOM 766 N N . MET A 1 100 ? 4.495 -11.463 -0.322 1.00 86.94 100 MET A N 1
ATOM 767 C CA . MET A 1 100 ? 5.243 -11.436 0.944 1.00 86.94 100 MET A CA 1
ATOM 768 C C . MET A 1 100 ? 5.295 -10.049 1.598 1.00 86.94 100 MET A C 1
ATOM 770 O O . MET A 1 100 ? 5.290 -9.947 2.823 1.00 86.94 100 MET A O 1
ATOM 774 N N . PHE A 1 101 ? 5.301 -8.980 0.800 1.00 85.38 101 PHE A N 1
ATOM 775 C CA . PHE A 1 101 ? 5.323 -7.607 1.309 1.00 85.38 101 PHE A CA 1
ATOM 776 C C . PHE A 1 101 ? 3.913 -7.089 1.621 1.00 85.38 101 PHE A C 1
ATOM 778 O O . PHE A 1 101 ? 3.680 -6.461 2.656 1.00 85.38 101 PHE A O 1
ATOM 785 N N . VAL A 1 102 ? 2.943 -7.412 0.762 1.00 89.69 102 VAL A N 1
ATOM 78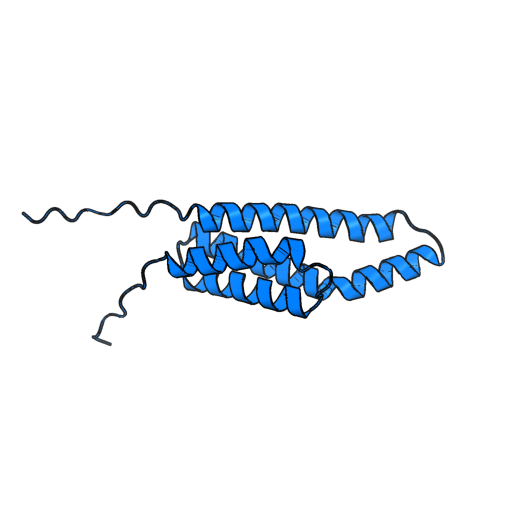6 C CA . VAL A 1 102 ? 1.558 -6.931 0.878 1.00 89.69 102 VAL A CA 1
ATOM 787 C C . VAL A 1 102 ? 0.764 -7.672 1.961 1.00 89.69 102 VAL A C 1
ATOM 789 O O . VAL A 1 102 ? -0.159 -7.113 2.557 1.00 89.69 102 VAL A O 1
ATOM 792 N N . ILE A 1 103 ? 1.122 -8.914 2.284 1.00 92.44 103 ILE A N 1
ATOM 793 C CA . ILE A 1 103 ? 0.374 -9.721 3.256 1.00 92.44 103 ILE A CA 1
ATOM 794 C C . ILE A 1 103 ? 0.404 -9.118 4.667 1.00 92.44 103 ILE A C 1
ATOM 796 O O . ILE A 1 103 ? -0.608 -9.137 5.369 1.00 92.44 103 ILE A O 1
ATOM 800 N N . ILE A 1 104 ? 1.524 -8.508 5.070 1.00 91.38 104 ILE A N 1
ATOM 801 C CA . ILE A 1 104 ? 1.676 -7.916 6.406 1.00 91.38 104 ILE A CA 1
ATOM 802 C C . ILE A 1 104 ? 0.743 -6.708 6.556 1.00 91.38 104 ILE A C 1
ATOM 804 O O . ILE A 1 104 ? -0.054 -6.647 7.493 1.00 91.38 104 ILE A O 1
ATOM 808 N N . GLN A 1 105 ? 0.784 -5.765 5.611 1.00 90.38 105 GLN A N 1
ATOM 809 C CA . GLN A 1 105 ? -0.107 -4.596 5.598 1.00 90.38 105 GLN A CA 1
ATOM 810 C C . GLN A 1 105 ? -1.585 -4.982 5.434 1.00 90.38 105 GLN A C 1
ATOM 812 O O . GLN A 1 105 ? -2.454 -4.367 6.056 1.00 90.38 105 GLN A O 1
ATOM 817 N N . MET A 1 106 ? -1.883 -6.032 4.663 1.00 92.62 106 MET A N 1
ATOM 818 C CA . MET A 1 106 ? -3.234 -6.578 4.533 1.00 92.62 106 MET A CA 1
ATOM 819 C C . MET A 1 106 ? -3.764 -7.049 5.892 1.00 92.62 106 MET A C 1
ATOM 821 O O . MET A 1 106 ? -4.824 -6.593 6.328 1.00 92.62 106 MET A O 1
ATOM 825 N N . ILE A 1 107 ? -3.013 -7.899 6.601 1.00 92.94 107 ILE A N 1
ATOM 826 C CA . ILE A 1 107 ? -3.402 -8.396 7.930 1.00 92.94 107 ILE A CA 1
ATOM 827 C C . ILE A 1 107 ? -3.555 -7.228 8.908 1.00 92.94 107 ILE A C 1
ATOM 829 O O . ILE A 1 107 ? -4.572 -7.130 9.596 1.00 92.94 107 ILE A O 1
ATOM 833 N N . LEU A 1 108 ? -2.592 -6.302 8.942 1.00 90.19 108 LEU A N 1
ATOM 834 C CA . LEU A 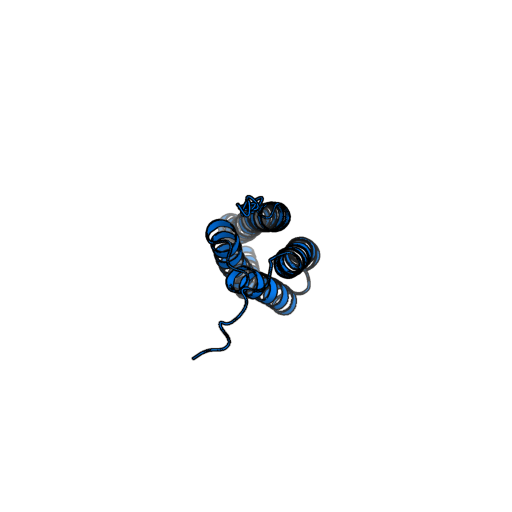1 108 ? -2.659 -5.128 9.815 1.00 90.19 108 LEU A CA 1
ATOM 835 C C . LEU A 1 108 ? -3.897 -4.268 9.537 1.00 90.19 108 LEU A C 1
ATOM 837 O O . LEU A 1 108 ? -4.512 -3.782 10.487 1.00 90.19 108 LEU A O 1
ATOM 841 N N . SER A 1 109 ? -4.296 -4.122 8.272 1.00 88.00 109 SER A N 1
ATOM 842 C CA . SER A 1 109 ? -5.501 -3.381 7.880 1.00 88.00 109 SER A CA 1
ATOM 843 C C . SER A 1 109 ? -6.784 -4.088 8.319 1.00 88.00 109 SER A C 1
ATOM 845 O O . SER A 1 109 ? -7.660 -3.446 8.902 1.00 88.00 109 SER A O 1
ATOM 847 N N . TYR A 1 110 ? -6.883 -5.411 8.145 1.00 91.50 110 TYR A N 1
ATOM 848 C CA . TYR A 1 110 ? -8.029 -6.187 8.642 1.00 91.50 110 TYR A CA 1
ATOM 849 C C . TYR A 1 110 ? -8.129 -6.161 10.172 1.00 91.50 110 TYR A C 1
ATOM 851 O O . TYR A 1 110 ? -9.215 -5.968 10.724 1.00 91.50 110 TYR A O 1
ATOM 859 N N . VAL A 1 111 ? -7.003 -6.284 10.880 1.00 89.19 111 VAL A N 1
ATOM 860 C CA . VAL A 1 111 ? -6.973 -6.188 12.348 1.00 89.19 111 VAL A CA 1
ATOM 861 C C . VAL A 1 111 ? -7.303 -4.764 12.807 1.00 89.19 111 VAL A C 1
ATOM 863 O O . VAL A 1 111 ? -8.030 -4.582 13.788 1.00 89.19 111 VAL A O 1
ATOM 866 N N . ALA A 1 112 ? -6.820 -3.737 12.098 1.00 86.19 112 ALA A N 1
ATOM 867 C CA . ALA A 1 112 ? -7.177 -2.349 12.370 1.00 86.19 112 ALA A CA 1
ATOM 868 C C . ALA A 1 112 ? -8.689 -2.130 12.224 1.00 86.19 112 ALA A C 1
ATOM 870 O O . ALA A 1 112 ? -9.287 -1.534 13.123 1.00 86.19 112 ALA A O 1
ATOM 871 N N . PHE A 1 113 ? -9.299 -2.664 11.164 1.00 86.56 113 PHE A N 1
ATOM 872 C CA . PHE A 1 113 ? -10.746 -2.654 10.957 1.00 86.56 113 PHE A CA 1
ATOM 873 C C . PHE A 1 113 ? -11.497 -3.361 12.094 1.00 86.56 113 PHE A C 1
ATOM 875 O O . PHE A 1 113 ? -12.410 -2.776 12.673 1.00 86.56 113 PHE A O 1
ATOM 882 N N . ALA A 1 114 ? -11.080 -4.572 12.478 1.00 85.44 114 ALA A N 1
ATOM 883 C CA . ALA A 1 114 ? -11.723 -5.340 13.547 1.00 85.44 114 ALA A CA 1
ATOM 884 C C . ALA A 1 114 ? -11.677 -4.628 14.913 1.00 85.44 114 ALA A C 1
ATOM 886 O O . ALA A 1 114 ? -12.591 -4.765 15.726 1.00 85.44 114 ALA A O 1
ATOM 887 N N . LYS A 1 115 ? -10.625 -3.840 15.169 1.00 82.50 115 LYS A N 1
ATOM 888 C CA . LYS A 1 115 ? -10.469 -3.064 16.411 1.00 82.50 115 LYS A CA 1
ATOM 889 C C . LYS A 1 115 ? -11.202 -1.721 16.403 1.00 82.50 115 LYS A C 1
ATOM 891 O O . LYS A 1 115 ? -11.318 -1.096 17.463 1.00 82.50 115 LYS A O 1
ATOM 896 N N . MET A 1 116 ? -11.687 -1.259 15.252 1.00 81.25 116 MET A N 1
ATOM 897 C CA . MET A 1 116 ? -12.533 -0.070 15.172 1.00 81.25 116 MET A CA 1
ATOM 898 C C . MET A 1 116 ? -13.954 -0.417 15.626 1.00 81.25 116 MET A C 1
ATOM 900 O O . MET A 1 116 ? -14.537 -1.416 15.214 1.00 81.25 116 MET A O 1
ATOM 904 N N . LYS A 1 117 ? -14.533 0.412 16.502 1.00 69.69 117 LYS A N 1
ATOM 905 C CA . LYS A 1 117 ? -15.903 0.193 16.984 1.00 69.69 117 LYS A CA 1
ATOM 906 C C . LYS A 1 117 ? -16.885 0.317 15.820 1.00 69.69 117 LYS A C 1
ATOM 908 O O . LYS A 1 117 ? -16.789 1.248 15.022 1.00 69.69 117 LYS A O 1
ATOM 913 N N . LYS A 1 118 ? -17.874 -0.578 15.754 1.00 62.50 118 LYS A N 1
ATOM 914 C CA . LYS A 1 118 ? -19.020 -0.377 14.866 1.00 62.50 118 LYS A CA 1
ATOM 915 C C . LYS A 1 118 ? -19.791 0.846 15.367 1.00 62.50 118 LYS A C 1
ATOM 917 O O . LYS A 1 118 ? -20.266 0.829 16.496 1.00 62.50 118 LYS A O 1
ATOM 922 N N . THR A 1 119 ? -19.905 1.894 14.551 1.00 57.72 119 THR A N 1
ATOM 923 C CA . THR A 1 119 ? -20.909 2.940 14.775 1.00 57.72 119 THR A CA 1
ATOM 924 C C . T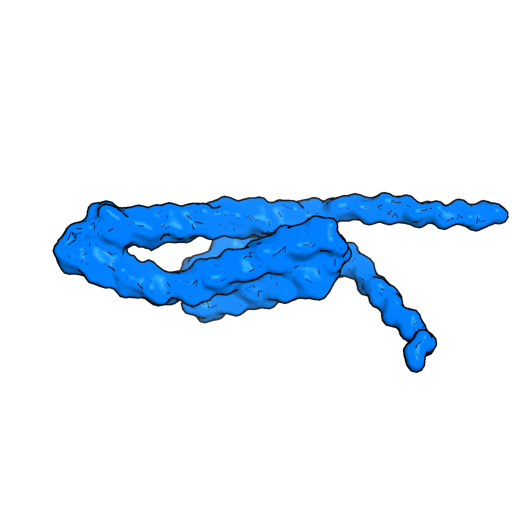HR A 1 119 ? -22.276 2.251 14.838 1.00 57.72 119 THR A C 1
ATOM 926 O O . THR A 1 119 ? -22.604 1.540 13.881 1.00 57.72 119 THR A O 1
ATOM 929 N N . PRO A 1 120 ? -23.028 2.358 15.948 1.00 51.59 120 PRO A N 1
ATOM 930 C CA . PRO A 1 120 ? -24.398 1.868 15.997 1.00 51.59 120 PRO A CA 1
ATOM 931 C C . PRO A 1 120 ? -25.203 2.602 14.924 1.00 51.59 120 PRO A C 1
ATOM 933 O O . PRO A 1 120 ? -25.135 3.827 14.840 1.00 51.59 120 PRO A O 1
ATOM 936 N N . ILE A 1 121 ? -25.916 1.860 14.080 1.00 55.78 121 ILE A N 1
ATOM 937 C CA . ILE A 1 121 ? -26.925 2.450 13.198 1.00 55.78 121 ILE A CA 1
ATOM 938 C C . ILE A 1 121 ? -28.047 2.927 14.135 1.00 55.78 121 ILE A C 1
ATOM 940 O O . ILE A 1 121 ? -28.498 2.108 14.942 1.00 55.78 121 ILE A O 1
ATOM 944 N N . PRO A 1 122 ? -28.458 4.209 14.118 1.00 52.69 122 PRO A N 1
ATOM 945 C CA . PRO A 1 122 ? -29.623 4.629 14.888 1.00 52.69 122 PRO A CA 1
ATOM 946 C C . PRO A 1 122 ? -30.824 3.799 14.418 1.00 52.69 122 PRO A C 1
ATOM 948 O O . PRO A 1 122 ? -31.109 3.741 13.227 1.00 52.69 122 PRO A O 1
ATOM 951 N N . VAL A 1 123 ? -31.497 3.124 15.352 1.00 62.94 123 VAL A N 1
ATOM 952 C CA . VAL A 1 123 ? -32.602 2.164 15.115 1.00 62.94 123 VAL A CA 1
ATOM 953 C C . VAL A 1 123 ? -33.904 2.875 14.690 1.00 62.94 123 VAL A C 1
ATOM 955 O O . VAL A 1 123 ? -34.983 2.302 14.686 1.00 62.94 123 VAL A O 1
ATOM 958 N N . ASN A 1 124 ? -33.813 4.140 14.296 1.00 58.00 124 ASN A N 1
ATOM 959 C CA . ASN A 1 124 ? -34.940 5.005 14.007 1.00 58.00 124 ASN A CA 1
ATOM 960 C C . ASN A 1 124 ? -34.596 5.838 12.769 1.00 58.00 124 ASN A C 1
ATOM 962 O O . ASN A 1 124 ? -34.156 6.984 12.874 1.00 58.00 124 ASN A O 1
ATOM 966 N N . ALA A 1 125 ? -34.751 5.187 11.615 1.00 51.91 125 ALA A N 1
ATOM 967 C CA . ALA A 1 125 ? -34.923 5.788 10.298 1.00 51.91 125 ALA A CA 1
ATOM 968 C C . ALA A 1 125 ? -36.306 5.381 9.780 1.00 51.91 125 ALA A C 1
ATOM 970 O O . ALA A 1 125 ? -36.687 4.215 10.039 1.00 51.91 125 ALA A O 1
#

Sequence (125 aa):
MNKEKVRKNGKNKLALISWILSLLYLIYLISYFAGGVGNSSGSEQAGAAIATALVFPHMLAVGVGLIFNILGYFLNNRAFILVGAILYTVSILLFMMYFMFVIIQMILSYVAFAKMKKTPIPVNA

Radius of gyration: 18.77 Å; chains: 1; bounding box: 54×27×64 Å

Foldseek 3Di:
DDPPPPPPPDQLVLLVVLLVLLVVVLVVLCCVLVVQLVVDDDVSNVVSVVVCVLLVLLSVLSVQLSVLSVVCRVVVPLVSLVSSLVSLVVSCVSPVVPNVSSVSSSVSSVVSSVPRDPDDDPPPD

Secondary structure (DSSP, 8-state):
------------HHHHHHHHHHHHHHHHHHHHHHHHHHT--THHHHHHHHHHHHHHHHHHHHHHHHHHHHHHHHTT-HHHHHHHHHHHHHHHHH-GGGHHHHHHHHHHHHHHHHHSPPPPPPS--

pLDDT: mean 83.44, std 15.55, range [36.66, 95.5]

=== Feature glossary ===
The record interleaves many kinds of information about one protein. Here is each kind framed as the question it answers.

Q: What are the backbone torsion angles?
A: φ (phi) and ψ (psi) are the two rotatable backbone dihedrals per residue: φ is the C(i-1)–N–Cα–C torsion, ψ is the N–Cα–C–N(i+1) torsion, both in degrees on (−180°, 180°]. α-helical residues cluster near (−60°, −45°); β-strand residues near (−120°, +130°). A Ramachandran plot is simply a scatter of (φ, ψ) for every residue.

Q: What is the amino-acid chain?
A: This is the polypeptide sequence — one letter per residue, N-terminus first. Length ranges from a few dozen residues for small domains to over a thousand for large multi-domain proteins.

Q: How mobile is each atom in the crystal?
A: For experimental (PDB) structures, the B-factor (temperature factor) quantifies the positional spread of each atom in the crystal — a combination of thermal vibration and static disorder — in units of Å². High B-factors mark flexible loops or poorly resolved regions; low B-factors mark the rigid, well-ordered core.

Q: Are the domains correctly placed relative to each other?
A: Predicted Aligned Error (PAE) is an AlphaFold confidence matrix: entry (i, j) is the expected error in the position of residue j, in ångströms, when the prediction is superimposed on the true structure at residue i. Low PAE within a block of residues means that block is internally rigid and well-predicted; high PAE between two blocks means their relative placement is uncertain even if each block individually is confident.

Q: How confident is the AlphaFold model at each residue?
A: pLDDT is the predicted lDDT-Cα score: AlphaFold's confidence that the local environment of each residue (all inter-atomic distances within 15 Å) is correctly placed. It is a per-residue number between 0 and 100, with higher meaning more reliable.

Q: What family and function is it annotated with?
A: Functional annotations link the protein to curated databases. InterPro entries identify conserved domains and families by matching the sequence against member-database signatures (Pfam, PROSITE, CDD, …). Gene Ontology (GO) terms describe molecular function, biological process, and cellular component in a controlled vocabulary. CATH places the structure in a hierarchical fold classification (Class/Architecture/Topology/Homologous-superfamily). The organism is the source species.

Q: How big and how compact is the whole molecule?
A: Three whole-structure scalars: the radius of gyration (RMS distance of Cα from centroid, in Å), the count of Cα–Cα contacts (pairs closer than 8 Å and separated by more than four residues in sequence — i.e. tertiary, not local, contacts), and the bounding-box dimensions. Together they distinguish compact globular folds from extended fibres or disordered chains.

Q: What known structures does this most resemble?
A: The Foldseek neighbor list gives the closest experimentally determined structures in the PDB, ranked by structural alignment. TM-score near 1 means near-identical fold; near 0.3 means only rough topology match. This is how one finds what a novel AlphaFold prediction most resembles in the solved-structure universe.

Q: Which residues are buried vs exposed?
A: SASA measures how much of the protein is reachable by solvent. It is computed by rolling a water-sized probe over the atomic surface and summing the exposed area (Å²). Per-residue SASA distinguishes core (buried, low SASA) from surface (exposed, high SASA) residues; total SASA is a whole-molecule size measure.

Q: Which residues are in helices, strands, or loops?
A: Eight-state secondary structure (DSSP): H is the canonical α-helix, G the tighter 3₁₀-helix, I the wider π-helix; E/B are β-structure, T and S are turns and bends, and '-' is everything else. DSSP derives these from the pattern of main-chain N–H···O=C hydrogen bonds, not from the sequence.

Q: Where is each backbone atom in 3D?
A: Structure coordinates are given as an mmCIF _atom_site loop: one row per atom with element, residue name, chain id, sequence number, and x/y/z position in Å. Only the four main-chain atoms per residue are included here; side chains are omitted to keep the record compact.

Q: What if only a Cα trace is available?
A: Three-state secondary structure (P-SEA) collapses the eight DSSP classes into helix (a), strand (b), and coil (c). P-SEA assigns these from Cα geometry alone — distances and angles — without requiring backbone oxygens, so it works on any Cα trace.

Q: What do the rendered images show?
A: The six renders are orthographic views along the three Cartesian axes in both directions. Representation (cartoon, sticks, or surface) and color scheme (sequence-rainbow or by-chain) vary across proteins so the training set covers all the common visualization conventions.

Q: What does the local fold look like, residue by residue?
A: Foldseek's 3Di representation compresses backbone geometry into a per-residue letter drawn from a learned twenty-state alphabet. It captures the tertiary interaction pattern around each residue — which residues are packed against it in space, regardless of where they are in sequence.

Q: What do the diagnostic plots show?
A: The contact map is a binary N×N matrix image: pixel (i, j) is dark where Cα_i and Cα_j are within 8 Å and |i−j|>4. Because the |i−j|>4 filter removes local helical contacts, off-diagonal stripes parallel to the main diagonal indicate parallel β-sheets; stripes perpendicular to it indicate antiparallel β-sheets. The Ramachandran plot scatters every residue's (φ, ψ) pair against the sterically allowed regions. The PAE heatmap renders the predicted-aligned-error matrix.